Protein AF-A0A0M6YLX3-F1 (afdb_monomer_lite)

Secondary structure (DSSP, 8-state):
--PPEEEEEETTTTEEEEEETT-SSEEEEES-HHHHHHHHHHHHHHTT--EEEE-TTS-EEEEE-HHHHHHHHHHHHHHHHHHHHHHHHHHHT-

Radius of gyration: 17.61 Å; chains: 1; bounding box: 27×40×56 Å

Organism: NCBI:txid420998

pLDDT: mean 84.76, std 9.14, range [47.03, 94.0]

Sequence (94 aa):
MSENYHLTYSAENQQWTVKKEGGSRPSDQFESHSKALKRARELARNNSVNLILHDEDGKITGTETAEDLESTVMSRLADKAEGAIKTVTGALKR

InterPro domains:
  IPR018691 Protein of unknown function DUF2188 [PF09954] (5-63)

Foldseek 3Di:
DFKAWEFEQDPPVCWTFIPIHVGPDTPDIGNDPVVNVVVNLVVCLVSQAKYFYADNVRHTPDIGHNVNSVVVVVVVVVVVVVVVVVVVVVVVVD

Structure (mmCIF, N/CA/C/O backbone):
data_AF-A0A0M6YLX3-F1
#
_entry.id   AF-A0A0M6YLX3-F1
#
loop_
_atom_site.group_PDB
_atom_site.id
_atom_site.type_symbol
_atom_site.label_atom_id
_atom_site.label_alt_id
_atom_site.label_comp_id
_atom_site.label_asym_id
_atom_site.label_entity_id
_atom_site.label_seq_id
_atom_site.pdbx_PDB_ins_code
_atom_site.Cartn_x
_atom_site.Cartn_y
_atom_site.Cartn_z
_atom_site.occupancy
_atom_site.B_iso_or_equiv
_atom_site.auth_seq_id
_atom_site.auth_comp_id
_atom_site.auth_asym_id
_atom_site.auth_atom_id
_atom_site.pdbx_PDB_model_num
ATOM 1 N N . MET A 1 1 ? 11.532 -5.634 -17.525 1.00 47.03 1 MET A N 1
ATOM 2 C CA . MET A 1 1 ? 11.651 -4.385 -16.746 1.00 47.03 1 MET A CA 1
ATOM 3 C C . MET A 1 1 ? 10.847 -4.606 -15.484 1.00 47.03 1 MET A C 1
ATOM 5 O O . MET A 1 1 ? 9.765 -5.164 -15.597 1.00 47.03 1 MET A O 1
ATOM 9 N N . SER A 1 2 ? 11.408 -4.317 -14.315 1.00 56.44 2 SER A N 1
ATOM 10 C CA . SER A 1 2 ? 10.734 -4.560 -13.037 1.00 56.44 2 SER A CA 1
ATOM 11 C C . SER A 1 2 ? 9.581 -3.571 -12.890 1.00 56.44 2 SER A C 1
ATOM 13 O O . SER A 1 2 ? 9.818 -2.371 -12.855 1.00 56.44 2 SER A O 1
ATOM 15 N N . GLU A 1 3 ? 8.349 -4.068 -12.878 1.00 84.00 3 GLU A N 1
ATOM 16 C CA . GLU A 1 3 ? 7.143 -3.239 -12.818 1.00 84.00 3 GLU A CA 1
ATOM 17 C C . GLU A 1 3 ? 6.819 -2.906 -11.355 1.00 84.00 3 GLU A C 1
ATOM 19 O O . GLU A 1 3 ? 6.564 -3.809 -10.564 1.00 84.00 3 GLU A O 1
ATOM 24 N N . ASN A 1 4 ? 6.801 -1.627 -10.982 1.00 91.31 4 ASN A N 1
ATOM 25 C CA . ASN A 1 4 ? 6.461 -1.210 -9.617 1.00 91.31 4 ASN A CA 1
ATOM 26 C C . ASN A 1 4 ? 4.942 -1.161 -9.394 1.00 91.31 4 ASN A C 1
ATOM 28 O O . ASN A 1 4 ? 4.157 -1.112 -10.341 1.00 91.31 4 ASN A O 1
ATOM 32 N N . TYR A 1 5 ? 4.498 -1.137 -8.139 1.00 92.75 5 TYR A N 1
ATOM 33 C CA . TYR A 1 5 ? 3.119 -0.767 -7.812 1.00 92.75 5 TYR A CA 1
ATOM 34 C C . TYR A 1 5 ? 3.056 0.694 -7.386 1.00 92.75 5 TYR A C 1
ATOM 36 O O . TYR A 1 5 ? 3.902 1.166 -6.637 1.00 92.75 5 TYR A O 1
ATOM 44 N N . HIS A 1 6 ? 2.022 1.399 -7.830 1.00 92.75 6 HIS A N 1
ATOM 45 C CA . HIS A 1 6 ? 1.732 2.768 -7.431 1.00 92.75 6 HIS A CA 1
ATOM 46 C C . HIS A 1 6 ? 0.423 2.804 -6.654 1.00 92.75 6 HIS A C 1
ATOM 48 O O . HIS A 1 6 ? -0.600 2.291 -7.116 1.00 92.75 6 HIS A O 1
ATOM 54 N N . LEU A 1 7 ? 0.452 3.453 -5.496 1.00 93.75 7 LEU A N 1
ATOM 55 C CA . LEU A 1 7 ? -0.739 3.858 -4.770 1.00 93.75 7 LEU A CA 1
ATOM 56 C C . LEU A 1 7 ? -1.023 5.319 -5.112 1.00 93.75 7 LEU A C 1
ATOM 58 O O . LEU A 1 7 ? -0.236 6.188 -4.756 1.00 93.75 7 LEU A O 1
ATOM 62 N N . THR A 1 8 ? -2.127 5.584 -5.806 1.00 92.19 8 THR A N 1
ATOM 63 C CA . THR A 1 8 ? -2.527 6.934 -6.226 1.00 92.19 8 THR A CA 1
ATOM 64 C C . THR A 1 8 ? -3.924 7.266 -5.744 1.00 92.19 8 THR A C 1
ATOM 66 O O . THR A 1 8 ? -4.804 6.407 -5.781 1.00 92.19 8 THR A O 1
ATOM 69 N N . TYR A 1 9 ? -4.159 8.515 -5.361 1.00 92.38 9 TYR A N 1
ATOM 70 C CA . TYR A 1 9 ? -5.503 8.996 -5.079 1.00 92.38 9 TYR A CA 1
ATOM 71 C C . TYR A 1 9 ? -6.202 9.438 -6.370 1.00 92.38 9 TYR A C 1
ATOM 73 O O . TYR A 1 9 ? -5.651 10.192 -7.170 1.00 92.38 9 TYR A O 1
ATOM 81 N N . SER A 1 10 ? -7.416 8.944 -6.586 1.00 88.12 10 SER A N 1
ATOM 82 C CA . SER A 1 10 ? -8.290 9.369 -7.675 1.00 88.12 10 SER A CA 1
ATOM 83 C C . SER A 1 10 ? -9.257 10.409 -7.127 1.00 88.12 10 SER A C 1
ATOM 85 O O . SER A 1 10 ? -10.221 10.055 -6.453 1.00 88.12 10 SER A O 1
ATOM 87 N N . ALA A 1 11 ? -9.004 11.689 -7.410 1.00 84.25 11 ALA A N 1
ATOM 88 C CA . ALA A 1 11 ? -9.879 12.781 -6.978 1.00 84.25 11 ALA A CA 1
ATOM 89 C C . ALA A 1 11 ? -11.281 12.692 -7.610 1.00 84.25 11 ALA A C 1
ATOM 91 O O . ALA A 1 11 ? -12.265 13.037 -6.965 1.00 84.25 11 ALA A O 1
ATOM 92 N N . GLU A 1 12 ? -11.376 12.169 -8.837 1.00 83.31 12 GLU A N 1
ATOM 93 C CA . GLU A 1 12 ? -12.642 11.976 -9.558 1.00 83.31 12 GLU A CA 1
ATOM 94 C C . GLU A 1 12 ? -13.566 10.979 -8.849 1.00 83.31 12 GLU A C 1
ATOM 96 O O . GLU A 1 12 ? -14.769 11.200 -8.753 1.00 83.31 12 GLU A O 1
ATOM 101 N N . ASN A 1 13 ? -12.993 9.896 -8.318 1.00 85.06 13 ASN A N 1
ATOM 102 C CA . ASN A 1 13 ? -13.745 8.827 -7.660 1.00 85.06 13 ASN A CA 1
ATOM 103 C C . ASN A 1 13 ? -13.652 8.910 -6.128 1.00 85.06 13 ASN A C 1
ATOM 105 O O . ASN A 1 13 ? -14.217 8.066 -5.440 1.00 85.06 13 ASN A O 1
ATOM 109 N N . GLN A 1 14 ? -12.917 9.898 -5.602 1.00 88.19 14 GLN A N 1
ATOM 110 C CA . GLN A 1 14 ? -12.572 10.066 -4.185 1.00 88.19 14 GLN A CA 1
ATOM 111 C C . GLN A 1 14 ? -12.049 8.769 -3.540 1.00 88.19 14 GLN A C 1
ATOM 113 O O . GLN A 1 14 ? -12.388 8.421 -2.409 1.00 88.19 14 GLN A O 1
ATOM 118 N N . GLN A 1 15 ? -11.238 8.017 -4.290 1.00 92.88 15 GLN A N 1
ATOM 119 C CA . GLN A 1 15 ? -10.797 6.670 -3.927 1.00 92.88 15 GLN A CA 1
ATOM 120 C C . GLN A 1 15 ? -9.298 6.478 -4.136 1.00 92.88 15 GLN A C 1
ATOM 122 O O . GLN A 1 15 ? -8.695 6.939 -5.104 1.00 92.88 15 GLN A O 1
ATOM 127 N N . TRP A 1 16 ? -8.699 5.710 -3.238 1.00 93.81 16 TRP A N 1
ATOM 128 C CA . TRP A 1 16 ? -7.334 5.227 -3.323 1.00 93.81 16 TRP A CA 1
ATOM 129 C C . TRP A 1 16 ? -7.241 4.043 -4.271 1.00 93.81 16 TRP A C 1
ATOM 131 O O . TRP A 1 16 ? -7.876 3.008 -4.080 1.00 93.81 16 TRP A O 1
ATOM 141 N N . THR A 1 17 ? -6.410 4.197 -5.287 1.00 93.06 17 THR A N 1
ATOM 142 C CA . THR A 1 17 ? -6.266 3.258 -6.388 1.00 93.06 17 THR A CA 1
ATOM 143 C C . THR A 1 17 ? -4.878 2.645 -6.369 1.00 93.06 17 THR A C 1
ATOM 145 O O . THR A 1 17 ? -3.875 3.358 -6.352 1.00 93.06 17 THR A O 1
ATOM 148 N N . VAL A 1 18 ? -4.819 1.318 -6.409 1.00 93.06 18 VAL A N 1
ATOM 149 C CA . VAL A 1 18 ? -3.573 0.569 -6.570 1.00 93.06 18 VAL A CA 1
ATOM 150 C C . VAL A 1 18 ? -3.442 0.189 -8.034 1.00 93.06 18 VAL A C 1
ATOM 152 O O . VAL A 1 18 ? -4.323 -0.472 -8.582 1.00 93.06 18 VAL A O 1
ATOM 155 N N . LYS A 1 19 ? -2.351 0.590 -8.682 1.00 91.00 19 LYS A N 1
ATOM 156 C CA . LYS A 1 19 ? -2.085 0.273 -10.089 1.00 91.00 19 LYS A CA 1
ATOM 157 C C . LYS A 1 19 ? -0.681 -0.282 -10.267 1.00 91.00 19 LYS A C 1
ATOM 159 O O . LYS A 1 19 ? 0.244 0.121 -9.566 1.00 91.00 19 LYS A O 1
ATOM 164 N N . LYS A 1 20 ? -0.523 -1.188 -11.226 1.00 91.38 20 LYS A N 1
ATOM 165 C CA . LYS A 1 20 ? 0.790 -1.661 -11.669 1.00 91.38 20 LYS A CA 1
ATOM 166 C C . LYS A 1 20 ? 1.399 -0.643 -12.634 1.00 91.38 20 LYS A C 1
ATOM 168 O O . LYS A 1 20 ? 0.681 -0.064 -13.451 1.00 91.38 20 LYS A O 1
ATOM 173 N N . GLU A 1 21 ? 2.702 -0.426 -12.556 1.00 87.94 21 GLU A N 1
ATOM 174 C CA . GLU A 1 21 ? 3.456 0.384 -13.510 1.00 87.94 21 GLU A CA 1
ATOM 175 C C . GLU A 1 21 ? 3.289 -0.200 -14.920 1.00 87.94 21 GLU A C 1
ATOM 177 O O . GLU A 1 21 ? 3.420 -1.405 -15.124 1.00 87.94 21 GLU A O 1
ATOM 182 N N . GLY A 1 22 ? 2.898 0.639 -15.884 1.00 82.56 22 GLY A N 1
ATOM 183 C CA . GLY A 1 22 ? 2.559 0.202 -17.246 1.00 82.56 22 GLY A CA 1
ATOM 184 C C . GLY A 1 22 ? 1.205 -0.514 -17.389 1.00 82.56 22 GLY A C 1
ATOM 185 O O . GLY A 1 22 ? 0.784 -0.805 -18.507 1.00 82.56 22 GLY A O 1
ATOM 186 N N . GLY A 1 23 ? 0.486 -0.766 -16.292 1.00 80.94 23 GLY A N 1
ATOM 187 C CA . GLY A 1 23 ? -0.847 -1.357 -16.318 1.00 80.94 23 GLY A CA 1
ATOM 188 C C . GLY A 1 23 ? -1.911 -0.355 -16.764 1.00 80.94 23 GLY A C 1
ATOM 189 O O . GLY A 1 23 ? -2.048 0.722 -16.189 1.00 80.94 23 GLY A O 1
ATOM 190 N N . SER A 1 24 ? -2.727 -0.724 -17.755 1.00 77.88 24 SER A N 1
ATOM 191 C CA . SER A 1 24 ? -3.838 0.121 -18.227 1.00 77.88 24 SER A CA 1
ATOM 192 C C . SER A 1 24 ? -5.043 0.146 -17.282 1.00 77.88 24 SER A C 1
ATOM 194 O O . SER A 1 24 ? -5.976 0.912 -17.504 1.00 77.88 24 SER A O 1
ATOM 196 N N . ARG A 1 25 ? -5.075 -0.723 -16.264 1.00 85.31 25 ARG A N 1
ATOM 197 C CA . ARG A 1 25 ? -6.216 -0.886 -15.354 1.00 85.31 25 ARG A CA 1
ATOM 198 C C . ARG A 1 25 ? -5.749 -0.833 -13.901 1.00 85.31 25 ARG A C 1
ATOM 200 O O . ARG A 1 25 ? -4.671 -1.355 -13.603 1.00 85.31 25 ARG A O 1
ATOM 207 N N . PRO A 1 26 ? -6.555 -0.249 -13.000 1.00 87.44 26 PRO A N 1
ATOM 208 C CA . PRO A 1 26 ? -6.307 -0.366 -11.573 1.00 87.44 26 PRO A CA 1
ATOM 209 C C . PRO A 1 26 ? -6.443 -1.830 -11.140 1.00 87.44 26 PRO A C 1
ATOM 211 O O . PRO A 1 26 ? -7.349 -2.531 -11.592 1.00 87.44 26 PRO A O 1
ATOM 214 N N . SER A 1 27 ? -5.536 -2.288 -10.280 1.00 87.00 27 SER A N 1
ATOM 215 C CA . SER A 1 27 ? -5.605 -3.614 -9.662 1.00 87.00 27 SER A CA 1
ATOM 216 C C . SER A 1 27 ? -6.751 -3.677 -8.656 1.00 87.00 27 SER A C 1
ATOM 218 O O . SER A 1 27 ? -7.514 -4.633 -8.660 1.00 87.00 27 SER A O 1
ATOM 220 N N . ASP A 1 28 ? -6.873 -2.646 -7.817 1.00 90.69 28 ASP A N 1
ATOM 221 C CA . ASP A 1 28 ? -7.892 -2.532 -6.776 1.00 90.69 28 ASP A CA 1
ATOM 222 C C . ASP A 1 28 ? -8.144 -1.049 -6.441 1.00 90.69 28 ASP A C 1
ATOM 224 O O . ASP A 1 28 ? -7.259 -0.202 -6.607 1.00 90.69 28 ASP A O 1
ATOM 228 N N . GLN A 1 29 ? -9.347 -0.738 -5.950 1.00 92.38 29 GLN A N 1
ATOM 229 C CA . GLN A 1 29 ? -9.763 0.603 -5.524 1.00 92.38 29 GLN A CA 1
ATOM 230 C C . GLN A 1 29 ? -10.414 0.534 -4.141 1.00 92.38 29 GLN A C 1
ATOM 232 O O . GLN A 1 29 ? -11.190 -0.379 -3.856 1.00 92.38 29 GLN A O 1
ATOM 237 N N . PHE A 1 30 ? -10.103 1.496 -3.277 1.00 93.50 30 PHE A N 1
ATOM 238 C CA . PHE A 1 30 ? -10.610 1.557 -1.910 1.00 93.50 30 PHE A CA 1
ATOM 239 C C . PHE A 1 30 ? -10.894 2.996 -1.496 1.00 93.50 30 PHE A C 1
ATOM 241 O O . PHE A 1 30 ? -10.134 3.901 -1.802 1.00 93.50 30 PHE A O 1
ATOM 248 N N . GLU A 1 31 ? -11.917 3.208 -0.678 1.00 90.88 31 GLU A N 1
ATOM 249 C CA . GLU A 1 31 ? -12.195 4.532 -0.096 1.00 90.88 31 GLU A CA 1
ATOM 250 C C . GLU A 1 31 ? -11.190 4.905 1.008 1.00 90.88 31 GLU A C 1
ATOM 252 O O . GLU A 1 31 ? -10.922 6.072 1.269 1.00 90.88 31 GLU A O 1
ATOM 257 N N . SER A 1 32 ? -10.591 3.907 1.666 1.00 92.19 32 SER A N 1
ATOM 258 C CA . SER A 1 32 ? -9.681 4.116 2.795 1.00 92.19 32 SER A CA 1
ATOM 259 C C . SER A 1 32 ? -8.220 3.939 2.392 1.00 92.19 32 SER A C 1
ATOM 261 O O . SER A 1 32 ? -7.828 2.853 1.952 1.00 92.19 32 SER A O 1
ATOM 263 N N . HIS A 1 33 ? -7.400 4.959 2.668 1.00 89.38 33 HIS A N 1
ATOM 264 C CA . HIS A 1 33 ? -5.948 4.931 2.455 1.00 89.38 33 HIS A CA 1
ATOM 265 C C . HIS A 1 33 ? -5.294 3.705 3.102 1.00 89.38 33 HIS A C 1
ATOM 267 O O . HIS A 1 33 ? -4.512 3.004 2.471 1.00 89.38 33 HIS A O 1
ATOM 273 N N . SER A 1 34 ? -5.669 3.379 4.344 1.00 90.44 34 SER A N 1
ATOM 274 C CA . SER A 1 34 ? -5.084 2.248 5.076 1.00 90.44 34 SER A CA 1
ATOM 275 C C . SER A 1 34 ? -5.361 0.898 4.400 1.00 90.44 34 SER A C 1
ATOM 277 O O . SER A 1 34 ? -4.472 0.045 4.329 1.00 90.44 34 SER A O 1
ATOM 279 N N . LYS A 1 35 ? -6.573 0.704 3.855 1.00 91.81 35 LYS A N 1
ATOM 280 C CA . LYS A 1 35 ? -6.929 -0.521 3.117 1.00 91.81 35 LYS A CA 1
ATOM 281 C C . LYS A 1 35 ? -6.149 -0.617 1.809 1.00 91.81 35 LYS A C 1
ATOM 283 O O . LYS A 1 35 ? -5.587 -1.673 1.520 1.00 91.81 35 LYS A O 1
ATOM 288 N N . ALA A 1 36 ? -6.071 0.489 1.072 1.00 92.50 36 ALA A N 1
ATOM 289 C CA . ALA A 1 36 ? -5.333 0.552 -0.181 1.00 92.50 36 ALA A CA 1
ATOM 290 C C . ALA A 1 36 ? -3.836 0.316 0.025 1.00 92.50 36 ALA A C 1
ATOM 292 O O . ALA A 1 36 ? -3.252 -0.509 -0.668 1.00 92.50 36 ALA A O 1
ATOM 293 N N . LEU A 1 37 ? -3.242 0.949 1.038 1.00 91.88 37 LEU A N 1
ATOM 294 C CA . LEU A 1 37 ? -1.847 0.759 1.416 1.00 91.88 37 LEU A CA 1
ATOM 295 C C . LEU A 1 37 ? -1.555 -0.701 1.764 1.00 91.88 37 LEU A C 1
ATOM 297 O O . LEU A 1 37 ? -0.601 -1.282 1.254 1.00 91.88 37 LEU A O 1
ATOM 301 N N . LYS A 1 38 ? -2.398 -1.326 2.595 1.00 91.62 38 LYS A N 1
ATOM 302 C CA . LYS A 1 38 ? -2.239 -2.740 2.951 1.00 91.62 38 LYS A CA 1
ATOM 303 C C . LYS A 1 38 ? -2.261 -3.632 1.708 1.00 91.62 38 LYS A C 1
ATOM 305 O O . LYS A 1 38 ? -1.406 -4.506 1.578 1.00 91.62 38 LYS A O 1
ATOM 310 N N . ARG A 1 39 ? -3.212 -3.403 0.798 1.00 93.31 39 ARG A N 1
ATOM 311 C CA . ARG A 1 39 ? -3.325 -4.169 -0.447 1.00 93.31 39 ARG A CA 1
ATOM 312 C C . ARG A 1 39 ? -2.139 -3.928 -1.379 1.00 93.31 39 ARG A C 1
ATOM 314 O O . ARG A 1 39 ? -1.605 -4.882 -1.933 1.00 93.31 39 ARG A O 1
ATOM 321 N N . ALA A 1 40 ? -1.697 -2.682 -1.515 1.00 92.62 40 ALA A N 1
ATOM 322 C CA . ALA A 1 40 ? -0.558 -2.317 -2.345 1.00 92.62 40 ALA A CA 1
ATOM 323 C C . ALA A 1 40 ? 0.738 -2.970 -1.847 1.00 92.62 40 ALA A C 1
ATOM 325 O O . ALA A 1 40 ? 1.477 -3.535 -2.647 1.00 92.62 40 ALA A O 1
ATOM 326 N N . ARG A 1 41 ? 0.965 -2.991 -0.525 1.00 92.81 41 ARG A N 1
ATOM 327 C CA . ARG A 1 41 ? 2.093 -3.707 0.096 1.00 92.81 41 ARG A CA 1
ATOM 328 C C . ARG A 1 41 ? 2.042 -5.207 -0.155 1.00 92.81 41 ARG A C 1
ATOM 330 O O . ARG A 1 41 ? 3.065 -5.812 -0.449 1.00 92.81 41 ARG A O 1
ATOM 337 N N . GLU A 1 42 ? 0.861 -5.808 -0.041 1.00 91.00 42 GLU A N 1
ATOM 338 C CA . GLU A 1 4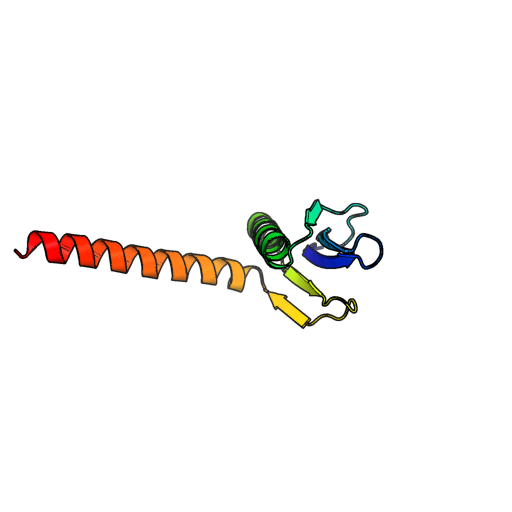2 ? 0.673 -7.235 -0.310 1.00 91.00 42 GLU A CA 1
ATOM 339 C C . GLU A 1 42 ? 0.989 -7.580 -1.770 1.00 91.00 42 GLU A C 1
ATOM 341 O O . GLU A 1 42 ? 1.709 -8.539 -2.033 1.00 91.00 42 GLU A O 1
ATOM 346 N N . LEU A 1 43 ? 0.511 -6.772 -2.720 1.00 90.56 43 LEU A N 1
ATOM 347 C CA . LEU A 1 43 ? 0.785 -6.960 -4.144 1.00 90.56 43 LEU A CA 1
ATOM 348 C C . LEU A 1 43 ? 2.261 -6.738 -4.486 1.00 90.56 43 LEU A C 1
ATOM 350 O O . LEU A 1 43 ? 2.841 -7.556 -5.202 1.00 90.56 43 LEU A O 1
ATOM 354 N N . ALA A 1 44 ? 2.869 -5.678 -3.953 1.00 90.81 44 ALA A N 1
ATOM 355 C 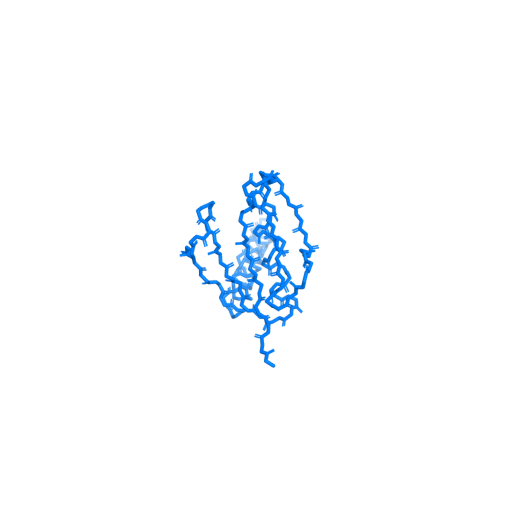CA . ALA A 1 44 ? 4.287 -5.380 -4.130 1.00 90.81 44 ALA A CA 1
ATOM 356 C C . ALA A 1 44 ? 5.162 -6.523 -3.601 1.00 90.81 44 ALA A C 1
ATOM 358 O O . ALA A 1 44 ? 6.017 -7.030 -4.322 1.00 90.81 44 ALA A O 1
ATOM 359 N N . ARG A 1 45 ? 4.854 -7.029 -2.401 1.00 89.50 45 ARG A N 1
ATOM 360 C CA . ARG A 1 45 ? 5.523 -8.192 -1.813 1.00 89.50 45 ARG A CA 1
ATOM 361 C C . ARG A 1 45 ? 5.337 -9.458 -2.646 1.00 89.50 45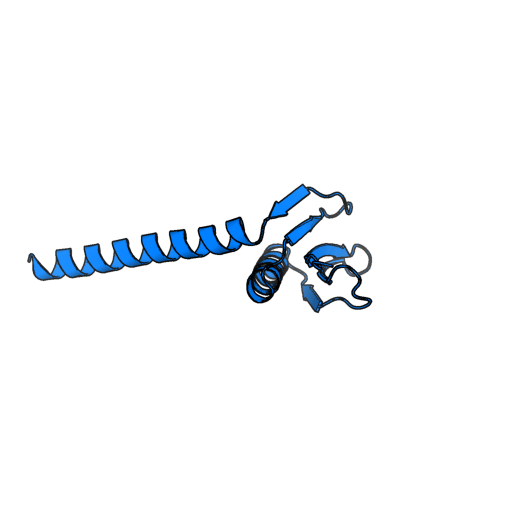 ARG A C 1
ATOM 363 O O . ARG A 1 45 ? 6.316 -10.128 -2.942 1.00 89.50 45 ARG A O 1
ATOM 370 N N . ASN A 1 46 ? 4.103 -9.797 -3.021 1.00 89.19 46 ASN A N 1
ATOM 371 C CA . ASN A 1 46 ? 3.815 -11.032 -3.759 1.00 89.19 46 ASN A CA 1
ATOM 372 C C . ASN A 1 46 ? 4.521 -11.088 -5.119 1.00 89.19 46 ASN A C 1
ATOM 374 O O . ASN A 1 46 ? 4.743 -12.175 -5.642 1.00 89.19 46 ASN A O 1
ATOM 378 N N . ASN A 1 47 ? 4.843 -9.929 -5.693 1.00 88.88 47 ASN A N 1
ATOM 379 C CA . ASN A 1 47 ? 5.560 -9.825 -6.957 1.00 88.88 47 ASN A CA 1
ATOM 380 C C . ASN A 1 47 ? 7.045 -9.458 -6.774 1.00 88.88 47 ASN A C 1
ATOM 382 O O . ASN A 1 47 ? 7.741 -9.338 -7.776 1.00 88.88 47 ASN A O 1
ATOM 386 N N . SER A 1 48 ? 7.525 -9.284 -5.536 1.00 89.19 48 SER A N 1
ATOM 387 C CA . SER A 1 48 ? 8.890 -8.842 -5.205 1.00 89.19 48 SER A CA 1
ATOM 388 C C . SER A 1 48 ? 9.309 -7.556 -5.936 1.00 89.19 48 SER A C 1
ATOM 390 O O . SER A 1 48 ? 10.388 -7.472 -6.519 1.00 89.19 48 SER A O 1
ATOM 392 N N . VAL A 1 49 ? 8.435 -6.547 -5.917 1.00 91.75 49 VAL A N 1
ATOM 393 C CA . VAL A 1 49 ? 8.645 -5.237 -6.561 1.00 91.75 49 VAL A CA 1
ATOM 394 C C . VAL A 1 49 ? 8.431 -4.093 -5.573 1.00 91.75 49 VAL A C 1
ATOM 396 O O . VAL A 1 49 ? 7.908 -4.292 -4.476 1.00 91.75 49 VAL A O 1
ATOM 399 N N . ASN A 1 50 ? 8.819 -2.881 -5.963 1.00 92.06 50 ASN A N 1
ATOM 400 C CA . ASN A 1 50 ? 8.712 -1.712 -5.097 1.00 92.06 50 ASN A CA 1
ATOM 401 C C . ASN A 1 50 ? 7.298 -1.118 -5.117 1.00 92.06 50 ASN A C 1
ATOM 403 O O . ASN A 1 50 ? 6.563 -1.228 -6.104 1.00 92.06 50 ASN A O 1
ATOM 407 N N . LEU A 1 51 ? 6.941 -0.454 -4.021 1.00 93.44 51 LEU A N 1
ATOM 408 C CA . LEU A 1 51 ? 5.709 0.304 -3.861 1.00 93.44 51 LEU A CA 1
ATOM 409 C C . LEU A 1 51 ? 6.018 1.803 -3.832 1.00 93.44 51 LEU A C 1
ATOM 411 O O . LEU A 1 51 ? 6.723 2.284 -2.948 1.00 93.44 51 LEU A O 1
ATOM 415 N N . ILE A 1 52 ? 5.438 2.548 -4.767 1.00 94.00 52 ILE A N 1
ATOM 416 C CA . ILE A 1 52 ? 5.501 4.007 -4.831 1.00 94.00 52 ILE A CA 1
ATOM 417 C C . ILE A 1 52 ? 4.219 4.586 -4.235 1.00 94.00 52 ILE A C 1
ATOM 419 O O . ILE A 1 52 ? 3.108 4.268 -4.670 1.00 94.00 52 ILE A O 1
ATOM 423 N N . LEU A 1 53 ? 4.375 5.448 -3.236 1.00 93.38 53 LEU A N 1
ATOM 424 C CA . LEU A 1 53 ? 3.280 6.092 -2.520 1.00 93.38 53 LEU A CA 1
ATOM 425 C C . LEU A 1 53 ? 3.089 7.494 -3.081 1.00 93.38 53 LEU A C 1
ATOM 427 O O . LEU A 1 53 ? 4.020 8.300 -3.058 1.00 93.38 53 LEU A O 1
ATOM 431 N N . HIS A 1 54 ? 1.891 7.775 -3.582 1.00 92.12 54 HIS A N 1
ATOM 432 C CA . HIS A 1 54 ? 1.490 9.117 -3.968 1.00 92.12 54 HIS A CA 1
ATOM 433 C C . HIS A 1 54 ? 0.508 9.684 -2.941 1.00 92.12 54 HIS A C 1
ATOM 435 O O . HIS A 1 54 ? -0.265 8.946 -2.336 1.00 92.12 54 HIS A O 1
ATOM 441 N N . ASP A 1 55 ? 0.536 10.997 -2.773 1.00 89.31 55 ASP A N 1
ATOM 442 C CA . ASP A 1 55 ? -0.423 11.764 -1.987 1.00 89.31 55 ASP A CA 1
ATOM 443 C C . ASP A 1 55 ? -1.743 11.999 -2.743 1.00 89.31 55 ASP A C 1
ATOM 445 O O . ASP A 1 55 ? -1.874 11.661 -3.925 1.00 89.31 55 ASP A O 1
ATOM 449 N N . GLU A 1 56 ? -2.702 12.644 -2.078 1.00 88.81 56 GLU A N 1
ATOM 450 C CA . GLU A 1 56 ? -3.932 13.162 -2.681 1.00 88.81 56 GLU A CA 1
ATOM 451 C C . GLU A 1 56 ? -3.677 14.157 -3.827 1.00 88.81 56 GLU A C 1
ATOM 453 O O . GLU A 1 56 ? -4.418 14.154 -4.810 1.00 88.81 56 GLU A O 1
ATOM 458 N N . ASP A 1 57 ? -2.574 14.911 -3.772 1.00 86.44 57 ASP A N 1
ATOM 459 C CA . ASP A 1 57 ? -2.118 15.800 -4.858 1.00 86.44 57 ASP A CA 1
ATOM 460 C C . ASP A 1 57 ? -1.373 15.050 -5.990 1.00 86.44 57 ASP A C 1
ATOM 462 O O . ASP A 1 57 ? -0.871 15.646 -6.941 1.00 86.44 57 ASP A O 1
ATOM 466 N N . GLY A 1 58 ? -1.234 13.723 -5.886 1.00 85.44 58 GLY A N 1
ATOM 467 C CA . GLY A 1 58 ? -0.514 12.885 -6.852 1.00 85.44 58 GLY A CA 1
ATOM 468 C C . GLY A 1 58 ? 1.016 12.945 -6.742 1.00 85.44 58 GLY A C 1
ATOM 469 O O . GLY A 1 58 ? 1.713 12.261 -7.501 1.00 85.44 58 GLY A O 1
ATOM 470 N N . LYS A 1 59 ? 1.552 13.716 -5.789 1.00 89.88 59 LYS A N 1
ATOM 471 C CA . LYS A 1 59 ? 2.989 13.818 -5.494 1.00 89.88 59 LYS A CA 1
ATOM 472 C C . LYS A 1 59 ? 3.512 12.562 -4.813 1.00 89.88 59 LYS A C 1
ATOM 474 O O . LYS A 1 59 ? 2.837 12.009 -3.957 1.00 89.88 59 LYS A O 1
ATOM 479 N N . ILE A 1 60 ? 4.735 12.148 -5.139 1.00 91.69 60 ILE A N 1
ATOM 480 C CA . ILE A 1 60 ? 5.380 11.012 -4.470 1.00 91.69 60 ILE A CA 1
ATOM 481 C C . ILE A 1 60 ? 5.762 11.430 -3.047 1.00 91.69 60 ILE A C 1
ATOM 483 O O . ILE A 1 60 ? 6.534 12.369 -2.864 1.00 91.69 60 ILE A O 1
ATOM 487 N N . THR A 1 61 ? 5.226 10.733 -2.050 1.00 91.25 61 THR A N 1
ATOM 488 C CA . THR A 1 61 ? 5.500 10.973 -0.622 1.00 91.25 61 THR A CA 1
ATOM 489 C C . THR A 1 61 ? 6.454 9.952 -0.031 1.00 91.25 61 THR A C 1
ATOM 491 O O . THR A 1 61 ? 7.130 10.239 0.953 1.00 91.25 61 THR A O 1
ATOM 494 N N . GLY A 1 62 ? 6.540 8.769 -0.635 1.00 90.56 62 GLY A N 1
ATOM 495 C CA . GLY A 1 62 ? 7.401 7.707 -0.147 1.00 90.56 62 GLY A CA 1
ATOM 496 C C . GLY A 1 62 ? 7.588 6.587 -1.154 1.00 90.56 62 GLY A C 1
ATOM 497 O O . GLY A 1 62 ? 6.874 6.460 -2.150 1.00 90.56 62 GLY A O 1
ATOM 498 N N . THR A 1 63 ? 8.585 5.759 -0.886 1.00 92.06 63 THR A N 1
ATOM 499 C CA . THR A 1 63 ? 8.844 4.533 -1.632 1.00 92.06 63 THR A CA 1
ATOM 500 C C . THR A 1 63 ? 9.210 3.455 -0.634 1.00 92.06 63 THR A C 1
ATOM 502 O O . THR A 1 63 ? 10.100 3.655 0.186 1.00 92.06 63 THR A O 1
ATOM 505 N N . GLU A 1 64 ? 8.513 2.329 -0.703 1.00 90.56 64 GLU A N 1
ATOM 506 C CA . GLU A 1 64 ? 8.849 1.135 0.062 1.00 90.56 64 GLU A CA 1
ATOM 507 C C . GLU A 1 64 ? 9.436 0.108 -0.900 1.00 90.56 64 GLU A C 1
ATOM 509 O O . GLU A 1 64 ? 8.825 -0.239 -1.916 1.00 90.56 64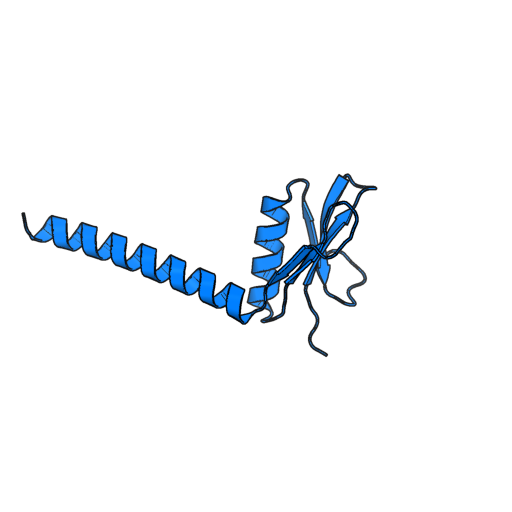 GLU A O 1
ATOM 514 N N . THR A 1 65 ? 10.652 -0.344 -0.611 1.00 90.12 65 THR A N 1
ATOM 515 C CA . THR A 1 65 ? 11.314 -1.366 -1.419 1.00 90.12 65 THR A CA 1
ATOM 516 C C . THR A 1 65 ? 10.775 -2.745 -1.063 1.00 90.12 65 THR A C 1
ATOM 518 O O . THR A 1 65 ? 10.291 -2.968 0.049 1.00 90.12 65 THR A O 1
ATOM 521 N N . ALA A 1 66 ? 10.869 -3.692 -1.998 1.00 83.88 66 ALA A N 1
ATOM 522 C CA . ALA A 1 66 ? 10.483 -5.078 -1.730 1.00 83.88 66 ALA A CA 1
ATOM 523 C C . ALA A 1 66 ? 11.192 -5.631 -0.476 1.00 83.88 66 ALA A C 1
ATOM 525 O O . ALA A 1 66 ? 10.553 -6.233 0.383 1.00 83.88 66 ALA A O 1
ATOM 526 N N . GLU A 1 67 ? 12.483 -5.329 -0.330 1.00 82.00 67 GLU A N 1
ATOM 527 C CA . GLU A 1 67 ? 13.307 -5.739 0.812 1.00 82.00 67 GLU A CA 1
ATOM 528 C C . GLU A 1 67 ? 12.776 -5.195 2.149 1.00 82.00 67 GLU A C 1
ATOM 530 O O . GLU A 1 67 ? 12.699 -5.931 3.135 1.00 82.00 67 GLU A O 1
ATOM 535 N N . ASP A 1 68 ? 12.357 -3.926 2.188 1.00 83.56 68 ASP A N 1
ATOM 536 C CA . ASP A 1 68 ? 11.823 -3.290 3.398 1.00 83.56 68 ASP A CA 1
ATOM 537 C C . ASP A 1 68 ? 10.452 -3.870 3.796 1.00 83.56 68 ASP A C 1
ATOM 539 O O . ASP A 1 68 ? 10.178 -4.151 4.973 1.00 83.56 68 ASP A O 1
ATOM 543 N N . LEU A 1 69 ? 9.612 -4.157 2.795 1.00 81.50 69 LEU A N 1
ATOM 544 C CA . LEU A 1 69 ? 8.310 -4.795 2.985 1.00 81.50 69 LEU A CA 1
ATOM 545 C C . LEU A 1 69 ? 8.439 -6.230 3.513 1.00 81.50 69 LEU A C 1
ATOM 547 O O . LEU A 1 69 ? 7.630 -6.658 4.344 1.00 81.50 69 LEU A O 1
ATOM 551 N N . GLU A 1 70 ? 9.444 -6.977 3.057 1.00 77.31 70 GLU A N 1
ATOM 552 C CA . GLU A 1 70 ? 9.736 -8.321 3.556 1.00 77.31 70 GLU A CA 1
ATOM 553 C C . GLU A 1 70 ? 10.330 -8.291 4.970 1.00 77.31 70 GLU A C 1
ATOM 555 O O . GLU A 1 70 ? 9.864 -9.028 5.848 1.00 77.31 70 GLU A O 1
ATOM 560 N N . SER A 1 71 ? 11.279 -7.386 5.222 1.00 73.81 71 SER A N 1
ATOM 561 C CA . SER A 1 71 ? 11.911 -7.191 6.531 1.00 73.81 71 SER A CA 1
ATOM 562 C C . SER A 1 71 ? 10.885 -6.848 7.618 1.00 73.81 71 SER A C 1
ATOM 564 O O . SER A 1 71 ? 10.834 -7.504 8.659 1.00 73.81 71 SER A O 1
ATOM 566 N N . THR A 1 72 ? 9.961 -5.920 7.338 1.00 76.25 72 THR A N 1
ATOM 567 C CA . THR A 1 72 ? 8.906 -5.505 8.281 1.00 76.25 72 THR A CA 1
ATOM 568 C C . THR A 1 72 ? 8.031 -6.673 8.751 1.00 76.25 72 THR A C 1
ATOM 570 O O . THR A 1 72 ? 7.597 -6.721 9.908 1.00 76.25 72 THR A O 1
ATOM 573 N N . VAL A 1 73 ? 7.734 -7.631 7.869 1.00 72.88 73 VAL A N 1
ATOM 574 C CA . VAL A 1 73 ? 6.938 -8.811 8.233 1.00 72.88 73 VAL A CA 1
ATOM 575 C C . VAL A 1 73 ? 7.756 -9.778 9.080 1.00 72.88 73 VAL A C 1
ATOM 577 O O . VAL A 1 73 ? 7.223 -10.306 10.057 1.00 72.88 73 VAL A O 1
ATOM 580 N N . MET A 1 74 ? 9.027 -9.991 8.736 1.00 69.19 74 MET A N 1
ATOM 581 C CA . MET A 1 74 ? 9.918 -10.863 9.501 1.00 69.19 74 MET A CA 1
ATOM 582 C C . MET A 1 74 ? 10.148 -10.333 10.916 1.00 69.19 74 MET A C 1
ATOM 584 O O . MET A 1 74 ? 10.064 -11.114 11.861 1.00 69.19 74 MET A O 1
ATOM 588 N N . SER A 1 75 ? 10.318 -9.017 11.085 1.00 72.50 75 SER A N 1
ATOM 589 C CA . SER A 1 75 ? 10.396 -8.391 12.410 1.00 72.50 75 SER A CA 1
ATOM 590 C C . SER A 1 75 ? 9.116 -8.627 13.209 1.00 72.50 75 SER A C 1
ATOM 592 O O . SER A 1 75 ? 9.165 -9.220 14.279 1.00 72.50 75 SER A O 1
ATOM 594 N N . ARG A 1 76 ? 7.940 -8.307 12.648 1.00 75.25 76 ARG A N 1
ATOM 595 C CA . ARG A 1 76 ? 6.656 -8.528 13.344 1.00 75.25 76 ARG A CA 1
ATOM 596 C C . ARG A 1 76 ? 6.398 -9.997 13.688 1.00 75.25 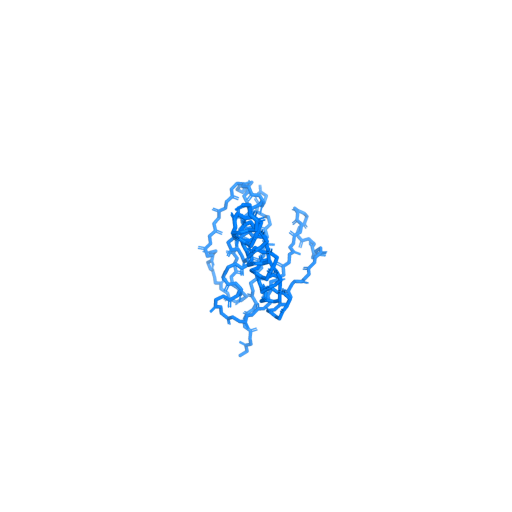76 ARG A C 1
ATOM 598 O O . ARG A 1 76 ? 5.730 -10.287 14.682 1.00 75.25 76 ARG A O 1
ATOM 605 N N . LEU A 1 77 ? 6.867 -10.923 12.853 1.00 75.19 77 LEU A N 1
ATOM 606 C CA . LEU A 1 77 ? 6.782 -12.354 13.126 1.00 75.19 77 LEU A CA 1
ATOM 607 C C . LEU A 1 77 ? 7.725 -12.757 14.267 1.00 75.19 77 LEU A C 1
ATOM 609 O O . LEU A 1 77 ? 7.304 -13.527 15.130 1.00 75.19 77 LEU A O 1
ATOM 613 N N . ALA A 1 78 ? 8.944 -12.212 14.299 1.00 72.00 78 ALA A N 1
ATOM 614 C CA . ALA A 1 78 ? 9.905 -12.416 15.379 1.00 72.00 78 ALA A CA 1
ATOM 615 C C . ALA A 1 78 ? 9.366 -11.886 16.721 1.00 72.00 78 ALA A C 1
ATOM 617 O O . ALA A 1 78 ? 9.268 -12.663 17.670 1.00 72.00 78 ALA A O 1
ATOM 618 N N . ASP A 1 79 ? 8.865 -10.646 16.766 1.00 77.31 79 ASP A N 1
ATOM 619 C CA . ASP A 1 79 ? 8.242 -10.056 17.963 1.00 77.31 79 ASP A CA 1
ATOM 620 C C . ASP A 1 79 ? 7.088 -10.926 18.497 1.00 77.31 79 ASP A C 1
ATOM 622 O O . ASP A 1 79 ? 6.950 -11.182 19.700 1.00 77.31 79 ASP A O 1
ATOM 626 N N . LYS A 1 80 ? 6.237 -11.424 17.588 1.00 77.38 80 LYS A N 1
ATOM 627 C CA . LYS A 1 80 ? 5.105 -12.285 17.953 1.00 77.38 80 LYS A CA 1
ATOM 628 C C . LYS A 1 80 ? 5.566 -13.654 18.464 1.00 77.38 80 LYS A C 1
ATOM 630 O O . LYS A 1 80 ? 4.942 -14.191 19.384 1.00 77.38 80 LYS A O 1
ATOM 635 N N . ALA A 1 81 ? 6.630 -14.216 17.892 1.00 74.44 81 ALA A N 1
ATOM 636 C CA . ALA A 1 81 ? 7.220 -15.471 18.348 1.00 74.44 81 ALA A CA 1
ATOM 637 C C . ALA A 1 81 ? 7.820 -15.326 19.756 1.00 74.44 81 ALA A C 1
ATOM 639 O O . ALA A 1 81 ? 7.537 -16.149 20.629 1.00 74.44 81 ALA A O 1
ATOM 640 N N . GLU A 1 82 ? 8.559 -14.247 20.021 1.00 76.31 82 GLU A N 1
ATOM 641 C CA . GLU A 1 82 ? 9.139 -13.963 21.339 1.00 76.31 82 GLU A CA 1
ATOM 642 C C . GLU A 1 82 ? 8.065 -13.802 22.425 1.00 76.31 82 GLU A C 1
ATOM 644 O O . GLU A 1 82 ? 8.167 -14.396 23.505 1.00 76.31 82 GLU A O 1
ATOM 649 N N . GLY A 1 83 ? 6.985 -13.069 22.132 1.00 77.69 83 GLY A N 1
ATOM 650 C CA . GLY A 1 83 ? 5.858 -12.915 23.056 1.00 77.69 83 GLY A CA 1
ATOM 651 C C . GLY A 1 83 ? 5.177 -14.245 23.409 1.00 77.69 83 GLY A C 1
ATOM 652 O O . GLY A 1 83 ? 4.860 -14.502 24.580 1.00 77.69 83 GLY A O 1
ATOM 653 N N . ALA A 1 84 ? 4.989 -15.120 22.417 1.00 77.25 84 ALA A N 1
ATOM 654 C CA . ALA A 1 84 ? 4.407 -16.445 22.620 1.00 77.25 84 ALA A CA 1
ATOM 655 C C . ALA A 1 84 ? 5.309 -17.336 23.494 1.00 77.25 84 ALA A C 1
ATOM 657 O O . ALA A 1 84 ? 4.836 -17.928 24.468 1.00 77.25 84 ALA A O 1
ATOM 658 N N . ILE A 1 85 ? 6.617 -17.367 23.215 1.00 75.50 85 ILE A N 1
ATOM 659 C CA . ILE A 1 85 ? 7.601 -18.151 23.979 1.00 75.50 85 ILE A CA 1
ATOM 660 C C . ILE A 1 85 ? 7.678 -17.670 25.433 1.00 75.50 85 ILE A C 1
ATOM 662 O O . ILE A 1 85 ? 7.688 -18.489 26.358 1.00 75.50 85 ILE A O 1
ATOM 666 N N . LYS A 1 86 ? 7.669 -16.350 25.665 1.00 77.56 86 LYS A N 1
ATOM 667 C CA . LYS A 1 86 ? 7.671 -15.765 27.015 1.00 77.56 86 LYS A CA 1
ATOM 668 C C . LYS A 1 86 ? 6.430 -16.164 27.815 1.00 77.56 86 LYS A C 1
ATOM 670 O O . LYS A 1 86 ? 6.540 -16.478 29.000 1.00 77.56 86 LYS A O 1
ATOM 675 N N . THR A 1 87 ? 5.266 -16.195 27.168 1.00 80.19 87 THR A N 1
ATOM 676 C CA . THR A 1 87 ? 3.997 -16.577 27.807 1.00 80.19 87 THR A CA 1
ATOM 677 C C . THR A 1 87 ? 4.012 -18.045 28.233 1.00 80.19 87 THR A C 1
ATOM 679 O O . THR A 1 87 ? 3.679 -18.355 29.377 1.00 80.19 87 THR A O 1
ATOM 682 N N . VAL A 1 88 ? 4.465 -18.940 27.350 1.00 76.06 88 VAL A N 1
ATOM 683 C CA . VAL A 1 88 ? 4.558 -20.383 27.629 1.00 76.06 88 VAL A CA 1
ATOM 684 C C . VAL A 1 88 ? 5.617 -20.675 28.697 1.00 76.06 88 VAL A C 1
ATOM 686 O O . VAL A 1 88 ? 5.337 -21.381 29.662 1.00 76.06 88 VAL A O 1
ATOM 689 N N . THR A 1 89 ? 6.802 -20.066 28.603 1.00 79.06 89 THR A N 1
ATOM 690 C CA . THR A 1 89 ? 7.880 -20.238 29.597 1.00 79.06 89 THR A CA 1
ATOM 691 C 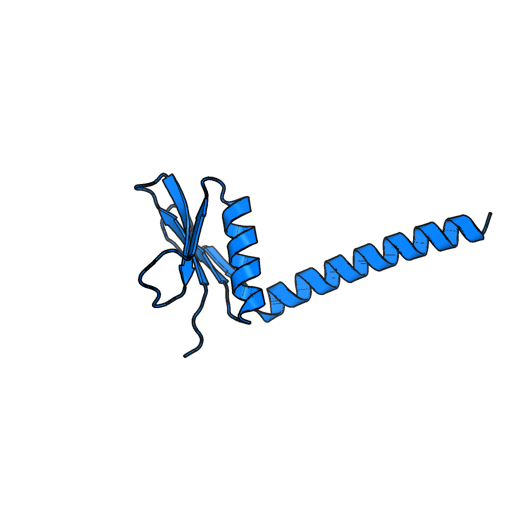C . THR A 1 89 ? 7.456 -19.734 30.977 1.00 79.06 89 THR A C 1
ATOM 693 O O . THR A 1 89 ? 7.716 -20.379 31.990 1.00 79.06 89 THR A O 1
ATOM 696 N N . GLY A 1 90 ? 6.748 -18.602 31.030 1.00 79.19 90 GLY A N 1
ATOM 697 C CA . GLY A 1 90 ? 6.182 -18.076 32.268 1.00 79.19 90 GLY A CA 1
ATOM 698 C C . GLY A 1 90 ? 5.054 -18.938 32.839 1.00 79.19 90 GLY A C 1
ATOM 699 O O . GLY A 1 90 ? 4.802 -18.860 34.035 1.00 79.19 90 GLY A O 1
ATOM 700 N N . ALA A 1 91 ? 4.363 -19.746 32.029 1.00 72.88 91 ALA A N 1
ATOM 701 C CA . ALA A 1 91 ? 3.353 -20.706 32.486 1.00 72.88 91 ALA A CA 1
ATOM 702 C C . ALA A 1 91 ? 3.965 -22.005 33.036 1.00 72.88 91 ALA A C 1
ATOM 704 O O . ALA A 1 91 ? 3.428 -22.553 33.989 1.00 72.88 91 ALA A O 1
ATOM 705 N N . LEU A 1 92 ? 5.099 -22.455 32.486 1.00 69.94 92 LEU A N 1
ATOM 706 C CA . LEU A 1 92 ? 5.819 -23.658 32.931 1.00 69.94 92 LEU A CA 1
ATOM 707 C C . LEU A 1 92 ? 6.652 -23.466 34.207 1.00 69.94 92 LEU A C 1
ATOM 709 O O . LEU A 1 92 ? 6.990 -24.444 34.862 1.00 69.94 92 LEU A O 1
ATOM 713 N N . LYS A 1 93 ? 7.019 -22.226 34.552 1.00 70.31 93 LYS A N 1
ATOM 714 C CA . LYS A 1 93 ? 7.863 -21.908 35.719 1.00 70.31 93 LYS A CA 1
ATOM 715 C C . LYS A 1 93 ? 7.063 -21.654 37.013 1.00 70.31 93 LYS A C 1
ATOM 717 O O . LYS A 1 93 ? 7.621 -21.079 37.946 1.00 70.31 93 LYS A O 1
ATOM 722 N N . ARG A 1 94 ? 5.773 -22.009 37.031 1.00 57.03 94 ARG A N 1
ATOM 723 C CA . ARG A 1 94 ? 4.839 -21.843 38.159 1.00 57.03 94 ARG A CA 1
ATOM 724 C C . ARG A 1 94 ? 4.578 -23.179 38.832 1.00 57.03 94 ARG A C 1
ATOM 726 O O . ARG A 1 94 ? 4.474 -24.172 38.082 1.00 57.03 94 ARG A O 1
#